Protein AF-A0A519MIJ7-F1 (afdb_monomer_lite)

Sequence (67 aa):
MDNAVYVKLKGIVSQDLLKDPKRAHFHERELKTEDLTPEYRRAVEEALWEVRALRGEHGASTDAKPT

Radius of gyration: 11.99 Å; chains: 1; bounding box: 31×22×27 Å

Foldseek 3Di:
DDPVLLVVLLVVLLVVCVVPVVCLVVLVVVLPDPPDDPSNNVSSVVSSVVSCVVVVVPPDDPDDDDD

Structure (mmCIF, N/CA/C/O backbone):
data_AF-A0A519MIJ7-F1
#
_entry.id   AF-A0A519MIJ7-F1
#
loop_
_atom_site.group_PDB
_atom_site.id
_atom_site.type_symbol
_atom_site.label_atom_id
_atom_site.label_alt_id
_atom_site.label_comp_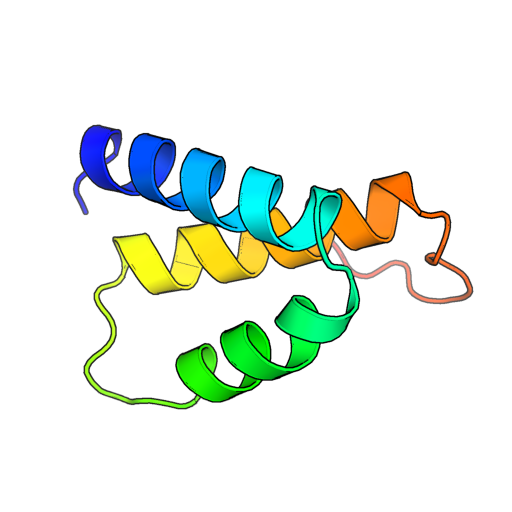id
_atom_site.label_asym_id
_atom_site.label_entity_id
_atom_site.label_seq_id
_atom_site.pdbx_PDB_ins_code
_atom_site.Cartn_x
_atom_site.Cartn_y
_atom_site.Cartn_z
_atom_site.occupancy
_atom_site.B_iso_or_equiv
_atom_site.auth_seq_id
_atom_site.auth_comp_id
_atom_site.auth_asym_id
_atom_site.auth_atom_id
_atom_site.pdbx_PDB_model_num
ATOM 1 N N . MET A 1 1 ? -6.985 -10.975 12.215 1.00 76.19 1 MET A N 1
ATOM 2 C CA . MET A 1 1 ? -6.518 -10.532 10.894 1.00 76.19 1 MET A CA 1
ATOM 3 C C . MET A 1 1 ? -7.209 -11.370 9.829 1.00 76.19 1 MET A C 1
ATOM 5 O O . MET A 1 1 ? -7.064 -12.587 9.869 1.00 76.19 1 MET A O 1
ATOM 9 N N . ASP A 1 2 ? -7.996 -10.758 8.947 1.00 92.38 2 ASP A N 1
ATOM 10 C CA . ASP A 1 2 ? -8.741 -11.427 7.872 1.00 92.38 2 ASP A CA 1
ATOM 11 C C . ASP A 1 2 ? -7.896 -11.509 6.591 1.00 92.38 2 ASP A C 1
ATOM 13 O O . ASP A 1 2 ? -7.634 -10.515 5.908 1.00 92.38 2 ASP A O 1
ATOM 17 N N . ASN A 1 3 ? -7.463 -12.726 6.258 1.00 91.62 3 ASN A N 1
ATOM 18 C CA . ASN A 1 3 ? -6.601 -12.963 5.107 1.00 91.62 3 ASN A CA 1
ATOM 19 C C . ASN A 1 3 ? -7.306 -12.696 3.765 1.00 91.62 3 ASN A C 1
ATOM 21 O O . ASN A 1 3 ? -6.658 -12.255 2.818 1.00 91.62 3 ASN A O 1
ATOM 25 N N . ALA A 1 4 ? -8.618 -12.927 3.664 1.00 95.38 4 ALA A N 1
ATOM 26 C CA . ALA A 1 4 ? -9.361 -12.674 2.431 1.00 95.38 4 ALA A CA 1
ATOM 27 C C . ALA A 1 4 ? -9.472 -11.166 2.159 1.00 95.38 4 ALA A C 1
ATOM 29 O O . ALA A 1 4 ? -9.289 -10.720 1.022 1.00 95.38 4 ALA A O 1
ATOM 30 N N . VAL A 1 5 ? -9.701 -10.377 3.215 1.00 94.06 5 VAL A N 1
ATOM 31 C CA . VAL A 1 5 ? -9.692 -8.909 3.145 1.00 94.06 5 VAL A CA 1
ATOM 32 C C . VAL A 1 5 ? -8.307 -8.396 2.750 1.00 94.06 5 VAL A C 1
ATOM 34 O O . VAL A 1 5 ? -8.204 -7.624 1.797 1.00 94.06 5 VAL A O 1
ATOM 37 N N . TYR A 1 6 ? -7.241 -8.868 3.403 1.00 94.88 6 TYR A N 1
ATOM 38 C CA . TYR A 1 6 ? -5.864 -8.490 3.062 1.00 94.88 6 TYR A CA 1
ATOM 39 C C . TYR A 1 6 ? -5.516 -8.790 1.591 1.00 94.88 6 TYR A C 1
ATOM 41 O O . TYR A 1 6 ? -5.028 -7.899 0.896 1.00 94.88 6 TYR A O 1
ATOM 49 N N . VAL A 1 7 ? -5.814 -9.994 1.080 1.00 95.00 7 VAL A N 1
ATOM 50 C CA . VAL A 1 7 ? -5.509 -10.366 -0.317 1.00 95.00 7 VAL A CA 1
ATOM 51 C C . VAL A 1 7 ? -6.226 -9.440 -1.300 1.00 95.00 7 VAL A C 1
ATOM 53 O O . VAL A 1 7 ? -5.628 -8.982 -2.277 1.00 95.00 7 VAL A O 1
ATOM 56 N N . LYS A 1 8 ? -7.497 -9.116 -1.029 1.00 96.88 8 LYS A N 1
ATOM 57 C CA . LYS A 1 8 ? -8.272 -8.192 -1.863 1.00 96.88 8 LYS A CA 1
ATOM 58 C C . LYS A 1 8 ? -7.681 -6.780 -1.842 1.00 96.88 8 LYS A C 1
ATOM 60 O O . LYS A 1 8 ? -7.522 -6.180 -2.904 1.00 96.88 8 LYS A O 1
ATOM 65 N N . LEU A 1 9 ? -7.339 -6.264 -0.661 1.00 96.81 9 LEU A N 1
ATOM 66 C CA . LEU A 1 9 ? -6.733 -4.939 -0.501 1.00 96.81 9 LEU A CA 1
ATOM 67 C C . LEU A 1 9 ? -5.379 -4.852 -1.207 1.00 96.81 9 LEU A C 1
ATOM 69 O O . LEU A 1 9 ? -5.149 -3.907 -1.957 1.00 96.81 9 LEU A O 1
ATOM 73 N N . LYS A 1 10 ? -4.522 -5.865 -1.046 1.00 96.12 10 LYS A N 1
ATOM 74 C CA . LYS A 1 10 ? -3.213 -5.920 -1.705 1.00 96.12 10 LYS A CA 1
ATOM 75 C C . LYS A 1 10 ? -3.359 -5.875 -3.223 1.00 96.12 10 LYS A C 1
ATOM 77 O O . LYS A 1 10 ? -2.679 -5.091 -3.873 1.00 96.12 10 LYS A O 1
ATOM 82 N N . GLY A 1 11 ? -4.296 -6.641 -3.785 1.00 95.94 11 GLY A N 1
ATOM 83 C CA . GLY A 1 11 ? -4.582 -6.605 -5.221 1.00 95.94 11 GLY A CA 1
ATOM 84 C C . GLY A 1 11 ? -4.988 -5.213 -5.721 1.00 95.94 11 GLY A C 1
ATOM 85 O O . GLY A 1 11 ? -4.503 -4.777 -6.764 1.00 95.94 11 GLY A O 1
ATOM 86 N N . ILE A 1 12 ? -5.829 -4.499 -4.964 1.00 95.56 12 ILE A N 1
ATOM 87 C CA . ILE A 1 12 ? -6.253 -3.129 -5.294 1.00 95.56 12 ILE A CA 1
ATOM 88 C C . ILE A 1 12 ? -5.056 -2.172 -5.274 1.00 95.56 12 ILE A C 1
ATOM 90 O O . ILE A 1 12 ? -4.836 -1.460 -6.252 1.00 95.56 12 ILE A O 1
ATOM 94 N N . VAL A 1 13 ? -4.265 -2.182 -4.197 1.00 95.56 13 VAL A N 1
ATOM 95 C CA . VAL A 1 13 ? -3.111 -1.283 -4.040 1.00 95.56 13 VAL A CA 1
ATOM 96 C C . VAL A 1 13 ? -2.047 -1.564 -5.103 1.00 95.56 13 VAL A C 1
ATOM 98 O O . VAL A 1 13 ? -1.575 -0.636 -5.755 1.00 95.56 13 VAL A O 1
ATOM 101 N N . SER A 1 14 ? -1.711 -2.832 -5.359 1.00 93.88 14 SER A N 1
ATOM 102 C CA . SER A 1 14 ? -0.750 -3.192 -6.407 1.00 93.88 14 SER A CA 1
ATOM 103 C C . SER A 1 14 ? -1.216 -2.727 -7.788 1.00 93.88 14 SER A C 1
ATOM 105 O O . SER A 1 14 ? -0.425 -2.173 -8.547 1.00 93.88 14 SER A O 1
ATOM 107 N N . GLN A 1 15 ? -2.499 -2.897 -8.125 1.00 94.88 15 GLN A N 1
ATOM 108 C CA . GLN A 1 15 ? -3.035 -2.396 -9.395 1.00 94.88 15 GLN A CA 1
ATOM 109 C C . GLN A 1 15 ? -2.981 -0.869 -9.493 1.00 94.88 15 GLN A C 1
ATOM 111 O O . GLN A 1 15 ? -2.686 -0.352 -10.570 1.00 94.88 15 GLN A O 1
ATOM 116 N N . ASP A 1 16 ? -3.254 -0.154 -8.401 1.00 94.94 16 ASP A N 1
ATOM 117 C CA . ASP A 1 16 ? -3.175 1.309 -8.352 1.00 94.94 16 ASP A CA 1
ATOM 118 C C . ASP A 1 16 ? -1.735 1.795 -8.589 1.00 94.94 16 ASP A C 1
ATOM 120 O O . ASP A 1 16 ? -1.489 2.612 -9.474 1.00 94.94 16 ASP A O 1
ATOM 124 N N . LEU A 1 17 ? -0.759 1.194 -7.902 1.00 92.56 17 LEU A N 1
ATOM 125 C CA . LEU A 1 17 ? 0.674 1.498 -8.032 1.00 92.56 17 LEU A CA 1
ATOM 126 C C . LEU A 1 17 ? 1.273 1.134 -9.401 1.00 92.56 17 LEU A C 1
ATOM 128 O O . LEU A 1 17 ? 2.230 1.765 -9.869 1.00 92.56 17 LEU A O 1
ATOM 132 N N . LEU A 1 18 ? 0.748 0.091 -10.046 1.00 90.19 18 LEU A N 1
ATOM 133 C CA . LEU A 1 18 ? 1.137 -0.276 -11.408 1.00 90.19 18 LEU A CA 1
ATOM 134 C C . LEU A 1 18 ? 0.572 0.713 -12.435 1.00 90.19 18 LEU A C 1
ATOM 136 O O . LEU A 1 18 ? 1.265 1.034 -13.399 1.00 90.19 18 LEU A O 1
ATOM 140 N N . LYS A 1 19 ? -0.654 1.214 -12.223 1.00 93.56 19 LYS A N 1
ATOM 141 C CA . LYS A 1 19 ? -1.295 2.210 -13.098 1.00 93.56 19 LYS A CA 1
ATOM 142 C C . LYS A 1 19 ? -0.684 3.601 -12.942 1.00 93.56 19 LYS A C 1
ATOM 144 O O . LYS A 1 19 ? -0.424 4.252 -13.950 1.00 93.56 19 LYS A O 1
ATOM 149 N N . ASP A 1 20 ? -0.449 4.045 -11.709 1.00 91.94 20 ASP A N 1
ATOM 150 C CA . ASP A 1 20 ? 0.172 5.333 -11.407 1.00 91.94 20 ASP A CA 1
ATOM 151 C C . ASP A 1 20 ? 1.274 5.186 -10.336 1.00 91.94 20 ASP A C 1
ATOM 153 O O . ASP A 1 20 ? 0.987 5.126 -9.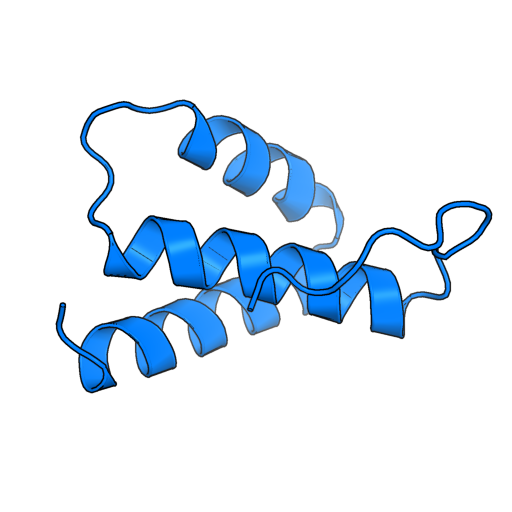137 1.00 91.94 20 ASP A O 1
ATOM 157 N N . PRO A 1 21 ? 2.559 5.198 -10.740 1.00 86.75 21 PRO A N 1
ATOM 158 C CA . PRO A 1 21 ? 3.687 5.132 -9.812 1.00 86.75 21 PRO A CA 1
ATOM 159 C C . PRO A 1 21 ? 3.681 6.231 -8.739 1.00 86.75 21 PRO A C 1
ATOM 161 O O . PRO A 1 21 ? 4.208 6.029 -7.646 1.00 86.75 21 PRO A O 1
ATOM 164 N N . LYS A 1 22 ? 3.095 7.405 -9.018 1.00 88.31 22 LYS A N 1
ATOM 165 C CA . LYS A 1 22 ? 3.090 8.543 -8.081 1.00 88.31 22 LYS A CA 1
ATOM 166 C C . LYS A 1 22 ? 2.187 8.292 -6.872 1.00 88.31 22 LYS A C 1
ATOM 168 O O . LYS A 1 22 ? 2.341 8.960 -5.847 1.00 88.31 22 LYS A O 1
ATOM 173 N N . ARG A 1 23 ? 1.293 7.299 -6.951 1.00 91.44 23 ARG A N 1
ATOM 174 C CA . ARG A 1 23 ? 0.434 6.855 -5.842 1.00 91.44 23 ARG A CA 1
ATOM 175 C C . ARG A 1 23 ? 1.217 6.202 -4.704 1.00 91.44 23 ARG A C 1
ATOM 177 O O . ARG A 1 23 ? 0.699 6.140 -3.592 1.00 91.44 23 ARG A O 1
ATOM 184 N N . ALA A 1 24 ? 2.479 5.820 -4.923 1.00 91.62 24 ALA A N 1
ATOM 185 C CA . ALA A 1 24 ? 3.353 5.319 -3.862 1.00 91.62 24 ALA A CA 1
ATOM 186 C C . ALA A 1 24 ? 3.435 6.289 -2.674 1.00 91.62 24 ALA A C 1
ATOM 188 O O . ALA A 1 24 ? 3.224 5.887 -1.533 1.00 91.62 24 ALA A O 1
ATOM 189 N N . HIS A 1 25 ? 3.605 7.588 -2.943 1.00 90.12 25 HIS A N 1
ATOM 190 C CA . HIS A 1 25 ? 3.677 8.604 -1.892 1.00 90.12 25 HIS A CA 1
ATOM 191 C C . HIS A 1 25 ? 2.371 8.734 -1.091 1.00 90.12 25 HIS A C 1
ATOM 193 O O . HIS A 1 25 ? 2.393 9.001 0.110 1.00 90.12 25 HIS A O 1
ATOM 199 N N . PHE A 1 26 ? 1.221 8.553 -1.745 1.00 92.88 26 PHE A N 1
ATOM 200 C CA . PHE A 1 26 ? -0.076 8.576 -1.072 1.00 92.88 26 PHE A CA 1
ATOM 201 C C . PHE A 1 26 ? -0.183 7.420 -0.072 1.00 92.88 26 PHE A C 1
ATOM 203 O O . PHE A 1 26 ? -0.449 7.651 1.105 1.00 92.88 26 PHE A O 1
ATOM 210 N N . HIS A 1 27 ? 0.116 6.201 -0.514 1.00 92.75 27 HIS A N 1
ATOM 211 C CA . HIS A 1 27 ? 0.046 5.012 0.328 1.00 92.75 27 HIS A CA 1
ATOM 212 C C . HIS A 1 27 ? 1.083 5.016 1.464 1.00 92.75 27 HIS A C 1
ATOM 214 O O . HIS A 1 27 ? 0.767 4.661 2.596 1.00 92.75 27 HIS A O 1
ATOM 220 N N . GLU A 1 28 ? 2.294 5.518 1.215 1.00 92.69 28 GLU A N 1
ATOM 221 C CA . GLU A 1 28 ? 3.302 5.745 2.262 1.00 92.69 28 GLU A CA 1
ATOM 222 C C . GLU A 1 28 ? 2.834 6.742 3.331 1.00 92.69 28 GLU A C 1
ATOM 224 O O . GLU A 1 28 ? 3.168 6.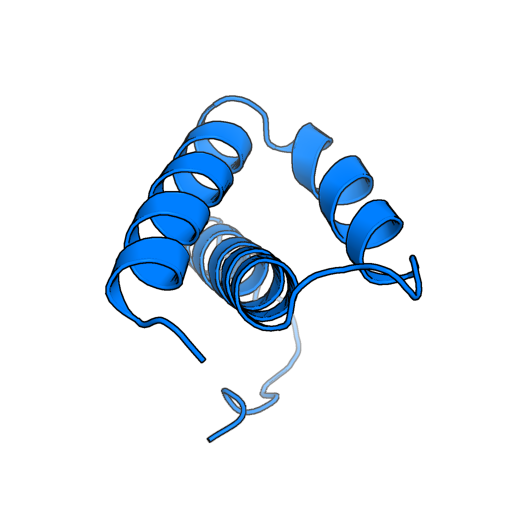603 4.510 1.00 92.69 28 GLU A O 1
ATOM 229 N N . ARG A 1 29 ? 2.065 7.767 2.940 1.00 93.25 29 ARG A N 1
ATOM 230 C CA . ARG A 1 29 ? 1.455 8.701 3.893 1.00 93.25 29 ARG A CA 1
ATOM 231 C C . ARG A 1 29 ? 0.340 8.042 4.689 1.00 93.25 29 ARG A C 1
ATOM 233 O O . ARG A 1 29 ? 0.264 8.285 5.890 1.00 93.25 29 ARG A O 1
ATOM 240 N N . GLU A 1 30 ? -0.490 7.218 4.055 1.00 91.94 30 GLU A N 1
ATOM 241 C CA . GLU A 1 30 ? -1.545 6.479 4.752 1.00 91.94 30 GLU A CA 1
ATOM 242 C C . GLU A 1 30 ? -0.971 5.582 5.846 1.00 91.94 30 GLU A C 1
ATOM 244 O O . GLU A 1 30 ? -1.498 5.596 6.952 1.00 91.94 30 GLU A O 1
ATOM 249 N N . LEU A 1 31 ? 0.154 4.895 5.608 1.00 92.75 31 LEU A N 1
ATOM 250 C CA . LEU A 1 31 ? 0.807 4.039 6.614 1.00 92.75 31 LEU A CA 1
ATOM 251 C C . LEU A 1 31 ? 1.137 4.755 7.936 1.00 92.75 31 LEU A C 1
ATOM 253 O O . LEU A 1 31 ? 1.277 4.099 8.969 1.00 92.75 31 LEU A O 1
ATOM 257 N N . LYS A 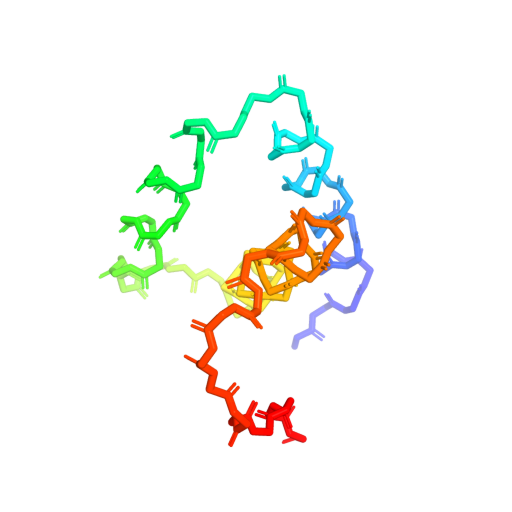1 32 ? 1.249 6.086 7.932 1.00 91.56 32 LYS A N 1
ATOM 258 C CA . LYS A 1 32 ? 1.506 6.891 9.136 1.00 91.56 32 LYS A CA 1
ATOM 259 C C . LYS A 1 32 ? 0.249 7.174 9.962 1.00 91.56 32 LYS A C 1
ATOM 261 O O . LYS A 1 32 ? 0.363 7.751 11.035 1.00 91.56 32 LYS A O 1
ATOM 266 N N . THR A 1 33 ? -0.932 6.812 9.468 1.00 90.94 33 THR A N 1
ATOM 267 C CA . THR A 1 33 ? -2.189 6.980 10.202 1.00 90.94 33 THR A CA 1
ATOM 268 C C . THR A 1 33 ? -2.377 5.844 11.209 1.00 90.94 33 THR A C 1
ATOM 270 O O . THR A 1 33 ? -2.070 4.681 10.930 1.00 90.94 33 THR A O 1
ATOM 273 N N . GLU A 1 34 ? -2.828 6.200 12.412 1.00 83.06 34 GLU A N 1
ATOM 274 C CA . GLU A 1 34 ? -2.937 5.277 13.549 1.00 83.06 34 GLU A CA 1
ATOM 275 C C . GLU A 1 34 ? -4.137 4.325 13.414 1.00 83.06 34 GLU A C 1
ATOM 277 O O . GLU A 1 34 ? -4.043 3.166 13.808 1.00 83.06 34 GLU A O 1
ATOM 282 N N . ASP A 1 35 ? -5.210 4.763 12.748 1.00 90.12 35 ASP A N 1
ATOM 283 C CA . ASP A 1 35 ? -6.476 4.021 12.624 1.00 90.12 35 ASP A CA 1
ATOM 284 C C . ASP A 1 35 ? -6.516 3.014 11.460 1.00 90.12 35 ASP A C 1
ATOM 286 O O . ASP A 1 35 ? -7.578 2.505 11.086 1.00 90.12 35 ASP A O 1
ATOM 290 N N . LEU A 1 36 ? -5.371 2.709 10.844 1.00 90.62 36 LEU A N 1
ATOM 291 C CA . LEU A 1 36 ? -5.332 1.703 9.788 1.00 90.62 36 LEU A CA 1
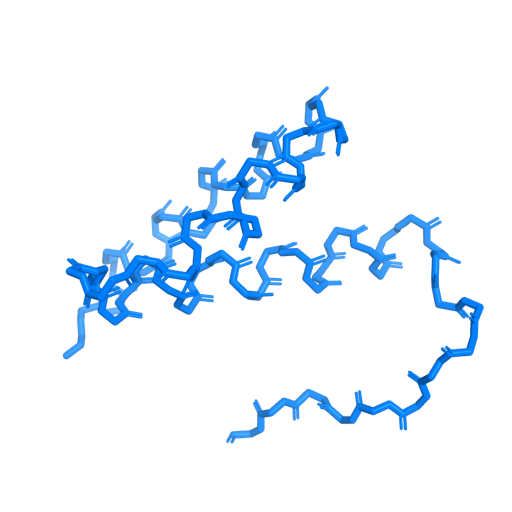ATOM 292 C C . LEU A 1 36 ? -5.572 0.305 10.334 1.00 90.62 36 LEU A C 1
ATOM 294 O O . LEU A 1 36 ? -4.890 -0.165 11.246 1.00 90.62 36 LEU A O 1
ATOM 298 N N . THR A 1 37 ? -6.467 -0.411 9.659 1.00 93.81 37 THR A N 1
ATOM 299 C CA . THR A 1 37 ? -6.621 -1.844 9.889 1.00 93.81 37 THR A CA 1
ATOM 300 C C . THR A 1 37 ? -5.295 -2.574 9.619 1.00 93.81 37 THR A C 1
ATOM 302 O O . THR A 1 37 ? -4.570 -2.215 8.678 1.00 93.81 37 THR A O 1
ATOM 305 N N . PRO A 1 38 ? -4.964 -3.618 10.401 1.00 93.69 38 PRO A N 1
ATOM 306 C CA . PRO A 1 38 ? -3.774 -4.435 10.164 1.00 93.69 38 PRO A CA 1
ATOM 307 C C . PRO A 1 38 ? -3.711 -5.011 8.740 1.00 93.69 38 PRO A C 1
ATOM 309 O O . PRO A 1 38 ? -2.636 -5.115 8.151 1.00 93.69 38 PRO A O 1
ATOM 312 N N . GLU A 1 39 ? -4.865 -5.356 8.166 1.00 94.50 39 GLU A N 1
ATOM 313 C CA . GLU A 1 39 ? -5.017 -5.870 6.805 1.00 94.50 39 GLU A CA 1
ATOM 314 C C . GLU A 1 39 ? -4.594 -4.843 5.757 1.00 94.50 39 GLU A C 1
ATOM 316 O O . GLU A 1 39 ? -3.836 -5.184 4.848 1.00 94.50 39 GLU A O 1
ATOM 321 N N . TYR A 1 40 ? -5.049 -3.593 5.890 1.00 94.31 40 TYR A N 1
ATOM 322 C CA . TYR A 1 40 ? -4.685 -2.531 4.955 1.00 94.31 40 TYR A CA 1
ATOM 323 C C . TYR A 1 40 ? -3.212 -2.153 5.070 1.00 94.31 40 TYR A C 1
ATOM 325 O O . TYR A 1 40 ? -2.532 -2.040 4.052 1.00 94.31 40 TYR A O 1
ATOM 333 N N . ARG A 1 41 ? -2.700 -2.024 6.302 1.00 95.38 41 ARG A N 1
ATOM 334 C CA . ARG A 1 41 ? -1.284 -1.725 6.556 1.00 95.38 41 ARG A CA 1
ATOM 335 C C . ARG A 1 41 ? -0.377 -2.730 5.847 1.00 95.38 41 ARG A C 1
ATOM 337 O O . ARG A 1 41 ? 0.447 -2.340 5.023 1.00 95.38 41 ARG A O 1
ATOM 344 N N . ARG A 1 42 ? -0.606 -4.025 6.086 1.00 95.06 42 ARG A N 1
ATOM 345 C CA . ARG A 1 42 ? 0.173 -5.100 5.460 1.00 95.06 42 ARG A CA 1
ATOM 346 C C . ARG A 1 42 ? 0.017 -5.126 3.939 1.00 95.06 42 ARG A C 1
ATOM 348 O O . ARG A 1 42 ? 0.992 -5.340 3.223 1.00 95.06 42 ARG A O 1
ATOM 355 N N . ALA A 1 43 ? -1.201 -4.924 3.434 1.00 96.00 43 ALA A N 1
ATOM 356 C CA . ALA A 1 43 ? -1.461 -4.885 1.997 1.00 96.00 43 ALA A CA 1
ATOM 357 C C . ALA A 1 43 ? -0.641 -3.793 1.298 1.00 96.00 43 ALA A C 1
ATOM 359 O O . ALA A 1 43 ? -0.036 -4.056 0.260 1.00 96.00 43 ALA A O 1
ATOM 360 N N . VAL A 1 44 ? -0.594 -2.594 1.883 1.00 95.25 44 VAL A N 1
ATOM 361 C CA . VAL A 1 44 ? 0.159 -1.458 1.348 1.00 95.25 44 VAL A CA 1
ATOM 362 C C . VAL A 1 44 ? 1.669 -1.688 1.419 1.00 95.25 44 VAL A C 1
ATOM 364 O O . VAL A 1 44 ? 2.355 -1.478 0.420 1.00 95.25 44 VAL A O 1
ATOM 367 N N . GLU A 1 45 ? 2.188 -2.137 2.564 1.00 95.06 45 GLU A N 1
ATOM 368 C CA . GLU A 1 45 ? 3.623 -2.401 2.751 1.00 95.06 45 GLU A CA 1
ATOM 369 C C . GLU A 1 45 ? 4.147 -3.425 1.736 1.00 95.06 45 GLU A C 1
ATOM 371 O O . GLU A 1 45 ? 5.140 -3.177 1.047 1.00 95.06 45 GLU A O 1
ATOM 376 N N . GLU A 1 46 ? 3.447 -4.553 1.585 1.00 95.25 46 GLU A N 1
ATOM 377 C CA . GLU A 1 46 ? 3.856 -5.594 0.646 1.00 95.25 46 GLU A CA 1
ATOM 378 C C . GLU A 1 46 ? 3.692 -5.161 -0.818 1.00 95.25 46 GLU A C 1
ATOM 380 O O . GLU A 1 46 ? 4.562 -5.455 -1.636 1.00 95.25 46 GLU A O 1
ATOM 385 N N . ALA A 1 47 ? 2.618 -4.443 -1.164 1.00 94.88 47 ALA A N 1
ATOM 386 C CA . ALA A 1 47 ? 2.412 -3.953 -2.527 1.00 94.88 47 ALA A CA 1
ATOM 387 C C . ALA A 1 47 ? 3.494 -2.943 -2.949 1.00 94.88 47 ALA A C 1
ATOM 389 O O . ALA A 1 47 ? 4.015 -3.024 -4.063 1.00 94.88 47 ALA A O 1
ATOM 390 N N . LEU A 1 48 ? 3.877 -2.019 -2.059 1.00 93.19 48 LEU A N 1
ATOM 391 C CA . LEU A 1 48 ? 4.971 -1.076 -2.307 1.00 93.19 48 LEU A CA 1
ATOM 392 C C . LEU A 1 48 ? 6.300 -1.806 -2.525 1.00 93.19 48 LEU A C 1
ATOM 394 O O . LEU A 1 48 ? 7.033 -1.469 -3.457 1.00 93.19 48 LEU A O 1
ATOM 398 N N . TRP A 1 49 ? 6.600 -2.815 -1.702 1.00 91.62 49 TRP A N 1
ATOM 399 C CA . TRP A 1 49 ? 7.8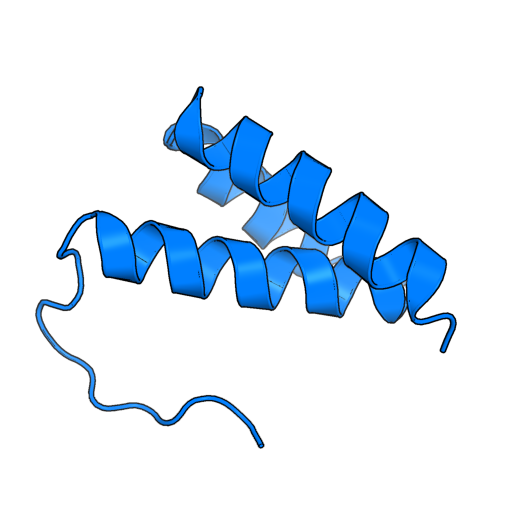12 -3.622 -1.851 1.00 91.62 49 TRP A CA 1
ATOM 400 C C . TRP A 1 49 ? 7.841 -4.367 -3.194 1.00 91.62 49 TRP A C 1
ATOM 402 O O . TRP A 1 49 ? 8.821 -4.264 -3.933 1.00 91.62 49 TRP A O 1
ATOM 412 N N . GLU A 1 50 ? 6.753 -5.054 -3.558 1.00 91.12 50 GLU A N 1
ATOM 413 C CA . GLU A 1 50 ? 6.662 -5.809 -4.816 1.00 91.12 50 GLU A CA 1
ATOM 414 C C . GLU A 1 50 ? 6.781 -4.901 -6.044 1.00 91.12 50 GLU A C 1
ATOM 416 O O . GLU A 1 50 ? 7.506 -5.219 -6.986 1.00 91.12 50 GLU A O 1
ATOM 421 N N . VAL A 1 51 ? 6.115 -3.743 -6.041 1.00 87.50 51 VAL A N 1
ATOM 422 C CA . VAL A 1 51 ? 6.161 -2.816 -7.181 1.00 87.50 51 VAL A CA 1
ATOM 423 C C . VAL A 1 51 ? 7.547 -2.186 -7.336 1.00 87.50 51 VAL A C 1
ATOM 425 O O . VAL A 1 51 ? 8.032 -2.082 -8.464 1.00 87.50 51 VAL A O 1
ATOM 428 N N . ARG A 1 52 ? 8.222 -1.820 -6.239 1.00 86.38 52 ARG A N 1
ATOM 429 C CA . ARG A 1 52 ? 9.623 -1.359 -6.283 1.00 86.38 52 ARG A CA 1
ATOM 430 C C . ARG A 1 52 ? 10.555 -2.453 -6.808 1.00 86.38 52 ARG A C 1
ATOM 432 O O . ARG A 1 52 ? 11.438 -2.171 -7.620 1.00 86.38 52 ARG A O 1
ATOM 439 N N . ALA A 1 53 ? 10.323 -3.708 -6.410 1.00 85.62 53 ALA A N 1
ATOM 440 C CA . ALA A 1 53 ? 11.077 -4.854 -6.910 1.00 85.62 53 ALA A CA 1
ATOM 441 C C . ALA A 1 53 ? 10.910 -5.044 -8.425 1.00 85.62 53 ALA A C 1
ATOM 443 O O . ALA A 1 53 ? 11.904 -5.202 -9.132 1.00 85.62 53 ALA A O 1
ATOM 444 N N . LEU A 1 54 ? 9.678 -4.955 -8.932 1.00 84.12 54 LEU A N 1
ATOM 445 C CA . LEU A 1 54 ? 9.374 -5.059 -10.364 1.00 84.12 54 LEU A CA 1
ATOM 446 C C . LEU A 1 54 ? 9.987 -3.924 -11.194 1.00 84.12 54 LEU A C 1
ATOM 448 O O . LEU A 1 54 ? 10.354 -4.137 -12.346 1.00 84.12 54 LEU A O 1
ATOM 452 N N . ARG A 1 55 ? 10.110 -2.721 -10.621 1.00 80.00 55 ARG A N 1
ATOM 453 C CA . ARG A 1 55 ? 10.699 -1.552 -11.295 1.00 80.00 55 ARG A CA 1
ATOM 454 C C . ARG A 1 55 ? 12.228 -1.575 -11.335 1.00 80.00 55 ARG A C 1
ATOM 456 O O . ARG A 1 55 ? 12.820 -0.706 -11.966 1.00 80.00 55 ARG A O 1
ATOM 463 N N . GLY A 1 56 ? 12.872 -2.545 -10.682 1.00 71.56 56 GLY A N 1
ATOM 464 C CA . GLY A 1 56 ? 14.331 -2.595 -10.595 1.00 71.56 56 GLY A CA 1
ATOM 465 C C . GLY A 1 56 ? 14.921 -1.463 -9.750 1.00 71.56 56 GLY A C 1
ATOM 466 O O . GLY A 1 56 ? 16.124 -1.230 -9.801 1.00 71.56 56 GLY A O 1
ATOM 467 N N . GLU A 1 57 ? 14.103 -0.790 -8.932 1.00 67.00 57 GLU A N 1
ATOM 468 C CA . GLU A 1 57 ? 14.535 0.277 -8.015 1.00 67.00 57 GLU A CA 1
ATOM 469 C C . GLU A 1 57 ? 15.314 -0.274 -6.801 1.00 67.00 57 GLU A C 1
ATOM 471 O O . GLU A 1 57 ? 15.677 0.473 -5.898 1.00 67.00 57 GLU A O 1
ATOM 476 N N . HIS A 1 58 ? 15.661 -1.569 -6.810 1.00 54.66 58 HIS A N 1
ATOM 477 C CA . HIS A 1 58 ? 16.671 -2.183 -5.942 1.00 54.66 58 HIS A CA 1
ATOM 478 C C . HIS A 1 58 ? 18.100 -1.754 -6.338 1.00 54.66 58 HIS A C 1
ATOM 480 O O . HIS A 1 58 ? 18.993 -2.574 -6.548 1.00 54.66 58 HIS A O 1
ATOM 486 N N . GLY A 1 59 ? 18.341 -0.449 -6.419 1.00 48.06 59 GLY A N 1
ATOM 487 C CA . GLY A 1 59 ? 19.677 0.115 -6.287 1.00 48.06 59 GLY A CA 1
ATOM 488 C C . GLY A 1 59 ? 19.935 0.383 -4.808 1.00 48.06 59 GLY A C 1
ATOM 489 O O . GLY A 1 59 ? 19.577 1.448 -4.328 1.00 48.06 59 GLY A O 1
ATOM 490 N N . ALA A 1 60 ? 20.548 -0.580 -4.114 1.00 49.97 60 ALA A N 1
ATOM 491 C CA . ALA A 1 60 ? 20.922 -0.535 -2.693 1.00 49.97 60 ALA A CA 1
ATOM 492 C C . ALA A 1 60 ? 19.756 -0.619 -1.687 1.00 49.97 60 ALA A C 1
ATOM 494 O O . ALA A 1 60 ? 19.235 0.381 -1.213 1.00 49.97 60 ALA A O 1
ATOM 495 N N . SER A 1 61 ? 19.384 -1.847 -1.330 1.00 43.25 61 SER A N 1
ATOM 496 C CA . SER A 1 61 ? 19.439 -2.303 0.065 1.00 43.25 61 SER A CA 1
ATOM 497 C C . SER A 1 61 ? 18.926 -3.731 0.138 1.00 43.25 61 SER A C 1
ATOM 499 O O . SER A 1 61 ? 17.756 -4.026 -0.089 1.00 43.25 61 SER A O 1
ATOM 501 N N . THR A 1 62 ? 19.855 -4.626 0.437 1.00 50.72 62 THR A N 1
ATOM 502 C CA . THR A 1 62 ? 19.604 -5.953 0.976 1.00 50.72 62 THR A CA 1
ATOM 503 C C . THR A 1 62 ? 18.996 -5.798 2.368 1.00 50.72 62 THR A C 1
ATOM 505 O O . THR A 1 62 ? 19.703 -5.942 3.358 1.00 50.72 62 THR A O 1
ATOM 508 N N . ASP A 1 63 ? 17.713 -5.467 2.455 1.00 48.09 63 ASP A N 1
ATOM 509 C CA . ASP A 1 63 ? 16.982 -5.587 3.711 1.00 48.09 63 ASP A CA 1
ATOM 510 C C . ASP A 1 63 ? 15.820 -6.548 3.524 1.00 48.09 63 ASP A C 1
ATOM 512 O O . ASP A 1 63 ? 15.027 -6.467 2.584 1.00 48.09 63 ASP A O 1
ATOM 516 N N . ALA A 1 64 ? 15.847 -7.557 4.382 1.00 54.75 64 ALA A N 1
ATOM 517 C CA . ALA A 1 64 ? 15.052 -8.755 4.309 1.00 54.75 64 ALA A CA 1
ATOM 518 C C . ALA A 1 64 ? 13.557 -8.434 4.229 1.00 54.75 64 ALA A C 1
ATOM 520 O O . ALA A 1 64 ? 13.042 -7.560 4.924 1.00 54.75 64 ALA A O 1
ATOM 521 N N . LYS A 1 65 ? 12.845 -9.226 3.422 1.00 54.84 65 LYS A N 1
ATOM 522 C CA . LYS A 1 65 ? 11.401 -9.414 3.564 1.00 54.84 65 LYS A CA 1
ATOM 523 C C . LYS A 1 65 ? 11.111 -9.656 5.057 1.00 54.84 65 LYS A C 1
ATOM 525 O O . LYS A 1 65 ? 11.680 -10.612 5.590 1.00 54.84 65 LYS A O 1
ATOM 530 N N . PRO A 1 66 ? 10.283 -8.843 5.737 1.00 44.88 66 PRO A N 1
ATOM 531 C CA . PRO A 1 66 ? 9.930 -9.130 7.117 1.00 44.88 66 PRO A CA 1
ATOM 532 C C . PRO A 1 66 ? 9.143 -10.445 7.113 1.00 44.88 66 PRO A C 1
ATOM 534 O O . PRO A 1 66 ? 8.126 -10.575 6.426 1.00 44.88 66 PRO A O 1
ATOM 537 N N . THR A 1 67 ? 9.713 -11.451 7.773 1.00 48.19 67 THR A N 1
ATOM 538 C CA . THR A 1 67 ? 9.099 -12.756 8.056 1.00 48.19 67 THR A CA 1
ATOM 539 C C . THR A 1 67 ? 7.989 -12.629 9.077 1.00 48.19 67 THR A C 1
ATOM 541 O O . THR A 1 67 ? 8.217 -11.898 10.067 1.00 48.19 67 THR A O 1
#

pLDDT: mean 85.04, std 15.81, range [43.25, 96.88]

Secondary structure (DSSP, 8-state):
--HHHHHHHHHHHHHHHHH-TTHHHHHHHHTT-TT--HHHHHHHHHHHHHHHHHTT--SS---PPP-